Protein AF-A0A098LKJ1-F1 (afdb_monomer_lite)

Organism: NCBI:txid153721

Structure (mmCIF, N/CA/C/O backbone):
data_AF-A0A098LKJ1-F1
#
_entry.id   AF-A0A098LKJ1-F1
#
loop_
_atom_site.group_PDB
_atom_site.id
_atom_site.type_symbol
_atom_site.label_atom_id
_atom_site.label_alt_id
_atom_site.label_comp_id
_atom_site.label_asym_id
_atom_site.label_entity_id
_atom_site.label_seq_id
_atom_site.pdbx_PDB_ins_code
_atom_site.Cartn_x
_atom_site.Cartn_y
_atom_site.Cartn_z
_atom_site.occupancy
_atom_site.B_iso_or_equiv
_atom_site.auth_seq_id
_atom_site.auth_comp_id
_atom_site.auth_asym_id
_atom_site.auth_atom_id
_atom_site.pdbx_PDB_model_num
ATOM 1 N N . MET A 1 1 ? -4.501 38.014 56.953 1.00 48.38 1 MET A N 1
ATOM 2 C CA . MET A 1 1 ? -5.388 37.557 55.862 1.00 48.38 1 MET A CA 1
ATOM 3 C C . MET A 1 1 ? -4.536 36.803 54.852 1.00 48.38 1 MET A C 1
ATOM 5 O O . MET A 1 1 ? -3.827 37.437 54.087 1.00 48.38 1 MET A O 1
ATOM 9 N N . GLY A 1 2 ? -4.499 35.471 54.938 1.00 46.16 2 GLY A N 1
ATOM 10 C CA . GLY A 1 2 ? -3.732 34.621 54.024 1.00 46.16 2 GLY A CA 1
ATOM 11 C C . GLY A 1 2 ? -4.675 33.926 53.048 1.00 46.16 2 GLY A C 1
ATOM 12 O O . GLY A 1 2 ? -5.483 33.106 53.472 1.00 46.16 2 GLY A O 1
ATOM 13 N N . HIS A 1 3 ? -4.595 34.270 51.764 1.00 51.91 3 HIS A N 1
ATOM 14 C CA . HIS A 1 3 ? -5.299 33.561 50.696 1.00 51.91 3 HIS A CA 1
ATOM 15 C C . HIS A 1 3 ? -4.453 32.364 50.250 1.00 51.91 3 HIS A C 1
ATOM 17 O O . HIS A 1 3 ? -3.461 32.521 49.542 1.00 51.91 3 HIS A O 1
ATOM 23 N N . GLY A 1 4 ? -4.836 31.162 50.686 1.00 48.88 4 GLY A N 1
ATOM 24 C CA . GLY A 1 4 ? -4.279 29.909 50.183 1.00 48.88 4 GLY A CA 1
ATOM 25 C C . GLY A 1 4 ? -4.855 29.588 48.806 1.00 48.88 4 GLY A C 1
ATOM 26 O O . GLY A 1 4 ? -6.026 29.235 48.686 1.00 48.88 4 GLY A O 1
ATOM 27 N N . HIS A 1 5 ? -4.035 29.711 47.763 1.00 49.94 5 HIS A N 1
ATOM 28 C CA . HIS A 1 5 ? -4.337 29.172 46.441 1.00 49.94 5 HIS A CA 1
ATOM 29 C C . HIS A 1 5 ? -4.259 27.640 46.496 1.00 49.94 5 HIS A C 1
ATOM 31 O O . HIS A 1 5 ? -3.177 27.058 46.533 1.00 49.94 5 HIS A O 1
ATOM 37 N N . HIS A 1 6 ? -5.417 26.980 46.500 1.00 54.91 6 HIS A N 1
ATOM 38 C CA . HIS A 1 6 ? -5.515 25.547 46.241 1.00 54.91 6 HIS A CA 1
ATOM 39 C C . HIS A 1 6 ? -5.242 25.289 44.751 1.00 54.91 6 HIS A C 1
ATOM 41 O O . HIS A 1 6 ? -6.137 25.395 43.914 1.00 54.91 6 HIS A O 1
ATOM 47 N N . THR A 1 7 ? -4.003 24.935 44.413 1.00 56.09 7 THR A N 1
ATOM 48 C CA . THR A 1 7 ? -3.658 24.346 43.113 1.00 56.09 7 THR A CA 1
ATOM 49 C C . THR A 1 7 ? -4.259 22.945 43.056 1.00 56.09 7 THR A C 1
ATOM 51 O O . THR A 1 7 ? -3.716 21.993 43.617 1.00 56.09 7 THR A O 1
ATOM 54 N N . THR A 1 8 ? -5.421 22.809 42.421 1.00 58.06 8 THR A N 1
ATOM 55 C CA . THR A 1 8 ? -6.024 21.507 42.132 1.00 58.06 8 THR A CA 1
ATOM 56 C C . THR A 1 8 ? -5.202 20.863 41.020 1.00 58.06 8 THR A C 1
ATOM 58 O O . THR A 1 8 ? -5.302 21.236 39.855 1.00 58.06 8 THR A O 1
ATOM 61 N N . ALA A 1 9 ? -4.322 19.932 41.386 1.00 55.16 9 ALA A N 1
ATOM 62 C CA . ALA A 1 9 ? -3.606 19.110 40.426 1.00 55.16 9 ALA A CA 1
ATOM 63 C C . ALA A 1 9 ? -4.635 18.318 39.607 1.00 55.16 9 ALA A C 1
ATOM 65 O O . ALA A 1 9 ? -5.296 17.417 40.126 1.00 55.16 9 ALA A O 1
ATOM 66 N N . HIS A 1 10 ? -4.800 18.677 38.335 1.00 59.12 10 HIS A N 1
ATOM 67 C CA . HIS A 1 1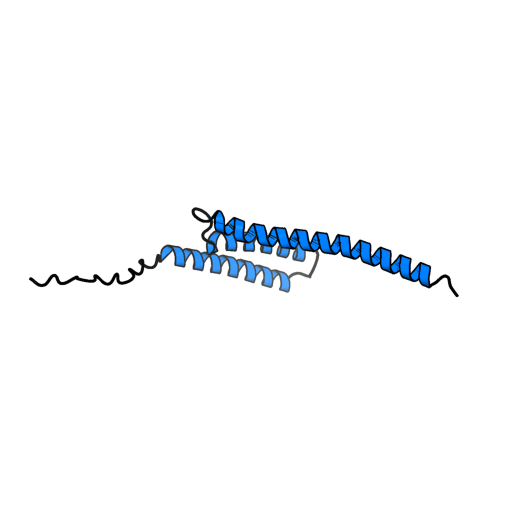0 ? -5.574 17.896 37.380 1.00 59.12 10 HIS A CA 1
ATOM 68 C C . HIS A 1 10 ? -4.845 16.569 37.156 1.00 59.12 10 HIS A C 1
ATOM 70 O O . HIS A 1 10 ? -3.985 16.454 36.284 1.00 59.12 10 HIS A O 1
ATOM 76 N N . ALA A 1 11 ? -5.146 15.568 37.984 1.00 61.47 11 ALA A N 1
ATOM 77 C CA . ALA A 1 11 ? -4.759 14.197 37.703 1.00 61.47 11 ALA A CA 1
ATOM 78 C C . ALA A 1 11 ? -5.319 13.838 36.315 1.00 61.47 11 ALA A C 1
ATOM 80 O O . ALA A 1 11 ? -6.515 14.054 36.085 1.00 61.47 11 ALA A O 1
ATOM 81 N N . PRO A 1 12 ? -4.497 13.339 35.376 1.00 61.66 12 PRO A N 1
ATOM 82 C CA . PRO A 1 12 ? -4.992 12.938 34.070 1.00 61.66 12 PRO A CA 1
ATOM 83 C C . PRO A 1 12 ? -6.037 11.839 34.280 1.00 61.66 12 PRO A C 1
ATOM 85 O O . PRO A 1 12 ? -5.714 10.732 34.710 1.00 61.66 12 PRO A O 1
ATOM 88 N N . GLN A 1 13 ? -7.307 12.162 34.026 1.00 61.22 13 GLN A N 1
ATOM 89 C CA . GLN A 1 13 ? -8.378 11.175 33.995 1.00 61.22 13 GLN A CA 1
ATOM 90 C C . GLN A 1 13 ? -8.074 10.223 32.839 1.00 61.22 13 GLN A C 1
ATOM 92 O O . GLN A 1 13 ? -8.271 10.551 31.671 1.00 61.22 13 GLN A O 1
ATOM 97 N N . VAL A 1 14 ? -7.540 9.047 33.163 1.00 63.84 14 VAL A N 1
ATOM 98 C CA . VAL A 1 14 ? -7.390 7.960 32.200 1.00 63.84 14 VAL A CA 1
ATOM 99 C C . VAL A 1 14 ? -8.793 7.487 31.827 1.00 63.84 14 VAL A C 1
ATOM 101 O O . VAL A 1 14 ? -9.493 6.877 32.633 1.00 63.84 14 VAL A O 1
ATOM 104 N N . LEU A 1 15 ? -9.233 7.843 30.618 1.00 67.31 15 LEU A N 1
ATOM 105 C CA . LEU A 1 15 ? -10.508 7.398 30.057 1.00 67.31 15 LEU A CA 1
ATOM 106 C C . LEU A 1 15 ? -10.643 5.872 30.226 1.00 67.31 15 LEU A C 1
ATOM 108 O O . LEU A 1 15 ? -9.668 5.146 29.991 1.00 67.31 15 LEU A O 1
ATOM 112 N N . PRO A 1 16 ? -11.818 5.357 30.630 1.00 65.56 16 PRO A N 1
ATOM 113 C CA . PRO A 1 16 ? -12.019 3.924 30.767 1.00 65.56 16 PRO A CA 1
ATOM 114 C C . PRO A 1 16 ? -11.739 3.238 29.426 1.00 65.56 16 PRO A C 1
ATOM 116 O O . PRO A 1 16 ? -12.265 3.611 28.381 1.00 65.56 16 PRO A O 1
ATOM 119 N N . LYS A 1 17 ? -10.860 2.235 29.459 1.00 63.00 17 LYS A N 1
ATOM 120 C CA . LYS A 1 17 ? -10.447 1.442 28.298 1.00 63.00 17 LYS A CA 1
ATOM 121 C C . LYS A 1 17 ? -11.675 0.794 27.644 1.00 63.00 17 LYS A C 1
ATOM 123 O O . LYS A 1 17 ? -12.203 -0.181 28.179 1.00 63.00 17 LYS A O 1
ATOM 128 N N . ASP A 1 18 ? -12.091 1.307 26.485 1.00 75.69 18 ASP A N 1
ATOM 129 C CA . ASP A 1 18 ? -13.194 0.769 25.676 1.00 75.69 18 ASP A CA 1
ATOM 130 C C . ASP A 1 18 ? -12.885 -0.669 25.229 1.00 75.69 18 ASP A C 1
ATOM 132 O O . ASP A 1 18 ? -12.221 -0.918 24.215 1.00 75.69 18 ASP A O 1
ATOM 136 N N . LYS A 1 19 ? -13.371 -1.650 25.994 1.00 76.81 19 LYS A N 1
ATOM 137 C CA . LYS A 1 19 ? -13.130 -3.078 25.728 1.00 76.81 19 LYS A CA 1
ATOM 138 C C . LYS A 1 19 ? -13.714 -3.525 24.384 1.00 76.81 19 LYS A C 1
ATOM 140 O O . LYS A 1 19 ? -13.162 -4.423 23.751 1.00 76.81 19 LYS A O 1
ATOM 145 N N . GLU A 1 20 ? -14.780 -2.878 23.919 1.00 77.56 20 GLU A N 1
ATOM 146 C CA . GLU A 1 20 ? -15.423 -3.190 22.638 1.00 77.56 20 GLU A CA 1
ATOM 147 C C . GLU A 1 20 ? -14.550 -2.842 21.428 1.00 77.56 20 GLU A C 1
ATOM 149 O O . GLU A 1 20 ? -14.427 -3.651 20.505 1.00 77.56 20 GLU A O 1
ATOM 154 N N . LYS A 1 21 ? -13.876 -1.684 21.452 1.00 75.19 21 LYS A N 1
ATOM 155 C CA . LYS A 1 21 ? -12.961 -1.262 20.377 1.00 75.19 21 LYS A CA 1
ATOM 156 C C . LYS A 1 21 ? -11.789 -2.232 20.251 1.00 75.19 21 LYS A C 1
ATOM 158 O O . LYS A 1 21 ? -11.454 -2.677 19.158 1.00 75.19 21 LYS A O 1
ATOM 163 N N . ILE A 1 22 ? -11.225 -2.638 21.385 1.00 81.06 22 ILE A N 1
ATOM 164 C CA . ILE A 1 22 ? -10.109 -3.591 21.437 1.00 81.06 22 ILE A CA 1
ATOM 165 C C . ILE A 1 22 ? -10.535 -4.967 20.922 1.00 81.06 22 ILE A C 1
ATOM 167 O O . ILE A 1 22 ? -9.788 -5.607 20.182 1.00 81.06 22 ILE A O 1
ATOM 171 N N . LYS A 1 23 ? -11.749 -5.411 21.265 1.00 84.06 23 LYS A N 1
ATOM 172 C CA . LYS A 1 23 ? -12.295 -6.681 20.778 1.00 84.06 23 LYS A CA 1
ATOM 173 C C . LYS A 1 23 ? -12.483 -6.674 19.258 1.00 84.06 23 LYS A C 1
ATOM 175 O O . LYS A 1 23 ? -12.141 -7.661 18.612 1.00 84.06 23 LYS A O 1
ATOM 180 N N . LYS A 1 24 ? -12.976 -5.573 18.679 1.00 82.56 24 LYS A N 1
ATOM 181 C CA . LYS A 1 24 ? -13.109 -5.416 17.217 1.00 82.56 24 LYS A CA 1
ATOM 182 C C . LYS A 1 24 ? -11.768 -5.479 16.488 1.00 82.56 24 LYS A C 1
ATOM 184 O O . LYS A 1 24 ? -11.653 -6.177 15.483 1.00 82.56 24 LYS A O 1
ATOM 189 N N . ILE A 1 25 ? -10.759 -4.796 17.022 1.00 84.75 25 ILE A N 1
ATOM 190 C CA . ILE A 1 25 ? -9.383 -4.812 16.506 1.00 84.75 25 ILE A CA 1
ATOM 191 C C . ILE A 1 25 ? -8.845 -6.248 16.487 1.00 84.75 25 ILE A C 1
ATOM 193 O O . ILE A 1 25 ? -8.355 -6.713 15.462 1.00 84.75 25 ILE A O 1
ATOM 197 N N . TRP A 1 26 ? -9.005 -6.982 17.591 1.00 87.38 26 TRP A N 1
ATOM 198 C CA . TRP A 1 26 ? -8.568 -8.377 17.691 1.00 87.38 26 TRP A CA 1
ATOM 199 C C . TRP A 1 26 ? -9.320 -9.321 16.748 1.00 87.38 26 TRP A C 1
ATOM 201 O O . TRP A 1 26 ? -8.707 -10.192 16.137 1.00 87.38 26 TRP A O 1
ATOM 211 N N . MET A 1 27 ? -10.633 -9.139 16.592 1.00 87.00 27 MET A N 1
ATOM 212 C CA . MET A 1 27 ? -11.429 -9.916 15.635 1.00 87.00 27 MET A CA 1
ATOM 213 C C . MET A 1 27 ? -10.986 -9.667 14.194 1.00 87.00 27 MET A C 1
ATOM 215 O O . MET A 1 27 ? -10.830 -10.607 13.422 1.00 87.00 27 MET A O 1
ATOM 219 N N . THR A 1 28 ? -10.723 -8.411 13.844 1.00 87.12 28 THR A N 1
ATOM 220 C CA . THR A 1 28 ? -10.263 -8.057 12.498 1.00 87.12 28 THR A CA 1
ATOM 221 C C . THR A 1 28 ? -8.861 -8.587 12.239 1.00 87.12 28 THR A C 1
ATOM 223 O O . THR A 1 28 ? -8.617 -9.175 11.189 1.00 87.12 28 THR A O 1
ATOM 226 N N . ALA A 1 29 ? -7.960 -8.477 13.220 1.00 88.50 29 ALA A N 1
ATOM 227 C CA . ALA A 1 29 ? -6.636 -9.090 13.159 1.00 88.50 29 ALA A CA 1
ATOM 228 C C . ALA A 1 29 ? -6.725 -10.600 12.904 1.00 88.50 29 ALA A C 1
ATOM 230 O O . ALA A 1 29 ? -6.009 -11.116 12.050 1.00 88.50 29 ALA A O 1
ATOM 231 N N . LEU A 1 30 ? -7.634 -11.293 13.599 1.00 91.00 30 LEU A N 1
ATOM 232 C CA . LEU A 1 30 ? -7.850 -12.728 13.434 1.00 91.00 30 LEU A CA 1
ATOM 233 C C . LEU A 1 30 ? -8.371 -13.068 12.031 1.00 91.00 30 LEU A C 1
ATOM 235 O O . LEU A 1 30 ? -7.822 -13.954 11.384 1.00 91.00 30 LEU A O 1
ATOM 239 N N . ILE A 1 31 ? -9.382 -12.346 11.537 1.00 89.31 31 ILE A N 1
ATOM 240 C CA . ILE A 1 31 ? -9.928 -12.539 10.182 1.00 89.31 31 ILE A CA 1
ATOM 241 C C . ILE A 1 31 ? -8.825 -12.366 9.138 1.00 89.31 31 ILE A C 1
ATOM 243 O O . ILE A 1 31 ? -8.648 -13.214 8.265 1.00 89.31 31 ILE A O 1
ATOM 247 N N . LEU A 1 32 ? -8.042 -11.295 9.254 1.00 89.44 32 LEU A N 1
ATOM 248 C CA . LEU A 1 32 ? -6.958 -11.013 8.322 1.00 89.44 32 LEU A CA 1
ATOM 249 C C . LEU A 1 32 ? -5.854 -12.064 8.413 1.00 89.44 32 LEU A C 1
ATOM 251 O O . LEU A 1 32 ? -5.336 -12.478 7.379 1.00 89.44 32 LEU A O 1
ATOM 255 N N . ALA A 1 33 ? -5.511 -12.531 9.614 1.00 90.38 33 ALA A N 1
ATOM 256 C CA . ALA A 1 33 ? -4.546 -13.609 9.805 1.00 90.38 33 ALA A CA 1
ATOM 257 C C . ALA A 1 33 ? -5.016 -14.910 9.138 1.00 90.38 33 ALA A C 1
ATOM 259 O O . ALA A 1 33 ? -4.234 -15.535 8.424 1.00 90.38 33 ALA A O 1
ATOM 260 N N . VAL A 1 34 ? -6.293 -15.271 9.292 1.00 92.19 34 VAL A N 1
ATOM 261 C CA . VAL A 1 34 ? -6.884 -16.459 8.656 1.00 92.19 34 VAL A CA 1
ATOM 262 C C . VAL A 1 34 ? -6.862 -16.343 7.133 1.00 92.19 34 VAL A C 1
ATOM 264 O O . VAL A 1 34 ? -6.397 -17.267 6.472 1.00 92.19 34 VAL A O 1
ATOM 267 N N . VAL A 1 35 ? -7.283 -15.206 6.567 1.00 89.38 35 VAL A N 1
ATOM 268 C CA . VAL A 1 35 ? -7.220 -14.966 5.111 1.00 89.38 35 VAL A CA 1
ATOM 269 C C . VAL A 1 35 ? -5.791 -15.134 4.589 1.00 89.38 35 VAL A C 1
ATOM 271 O O . VAL A 1 35 ? -5.569 -15.815 3.593 1.00 89.38 35 VAL A O 1
ATOM 274 N N . THR A 1 36 ? -4.809 -14.602 5.318 1.00 91.06 36 THR A N 1
ATOM 275 C CA . THR A 1 36 ? -3.388 -14.718 4.944 1.00 91.06 36 THR A CA 1
ATOM 276 C C . THR A 1 36 ? -2.886 -16.152 5.022 1.00 91.06 36 THR A C 1
ATOM 278 O O . THR A 1 36 ? -2.126 -16.594 4.168 1.00 91.06 36 THR A O 1
ATOM 281 N N . ALA A 1 37 ? -3.281 -16.887 6.062 1.00 91.31 37 ALA A N 1
ATOM 282 C CA . ALA A 1 37 ? -2.902 -18.283 6.221 1.00 91.31 37 ALA A CA 1
ATOM 283 C C . ALA A 1 37 ? -3.465 -19.137 5.074 1.00 91.31 37 ALA A C 1
ATOM 285 O O . ALA A 1 37 ? -2.756 -19.993 4.548 1.00 91.31 37 ALA A O 1
ATOM 286 N N . ILE A 1 38 ? -4.703 -18.860 4.647 1.00 88.94 38 ILE A N 1
ATOM 287 C CA . ILE A 1 38 ? -5.321 -19.496 3.477 1.00 88.94 38 ILE A CA 1
ATOM 288 C C . ILE A 1 38 ? -4.558 -19.133 2.197 1.00 88.94 38 ILE A C 1
ATOM 290 O O . ILE A 1 38 ? -4.259 -20.028 1.413 1.00 88.94 38 ILE A O 1
ATOM 294 N N . GLU A 1 39 ? -4.186 -17.865 1.996 1.00 87.81 39 GLU A N 1
ATOM 295 C CA . GLU A 1 39 ? -3.333 -17.454 0.869 1.00 87.81 39 GLU A CA 1
ATOM 296 C C . GLU A 1 39 ? -2.020 -18.237 0.831 1.00 87.81 39 GLU A C 1
ATOM 298 O O . GLU A 1 39 ? -1.673 -18.805 -0.204 1.00 87.81 39 GLU A O 1
ATOM 303 N N . PHE A 1 40 ? -1.306 -18.321 1.957 1.00 88.56 40 PHE A N 1
ATOM 304 C CA . PHE A 1 40 ? -0.066 -19.092 2.034 1.00 88.56 40 PHE A CA 1
ATOM 305 C C . PHE A 1 40 ? -0.297 -20.572 1.707 1.00 88.56 40 PHE A C 1
ATOM 307 O O . PHE A 1 40 ? 0.465 -21.144 0.932 1.00 88.56 40 PHE A O 1
ATOM 314 N N . LEU A 1 41 ? -1.365 -21.184 2.225 1.00 89.50 41 LEU A N 1
ATOM 315 C CA . LEU A 1 41 ? -1.748 -22.561 1.892 1.00 89.50 41 LEU A CA 1
ATOM 316 C C . LEU A 1 41 ? -2.014 -22.750 0.391 1.00 89.50 41 LEU A C 1
ATOM 318 O O . LEU A 1 41 ? -1.531 -23.717 -0.200 1.00 89.50 41 LEU A O 1
ATOM 322 N N . LEU A 1 42 ? -2.736 -21.825 -0.244 1.00 85.75 42 LEU A N 1
ATOM 323 C CA . LEU A 1 42 ? -2.973 -21.850 -1.690 1.00 85.75 42 LEU A CA 1
ATOM 324 C C . LEU A 1 42 ? -1.660 -21.716 -2.471 1.00 85.75 42 LEU A C 1
ATOM 326 O O . LEU A 1 42 ? -1.435 -22.468 -3.415 1.00 85.75 42 LEU A O 1
ATOM 330 N N . ALA A 1 43 ? -0.750 -20.841 -2.035 1.00 84.75 43 ALA A N 1
ATOM 331 C CA . ALA A 1 43 ? 0.570 -20.694 -2.652 1.00 84.75 43 ALA A CA 1
ATOM 332 C C . ALA A 1 43 ? 1.459 -21.940 -2.546 1.00 84.75 43 ALA A C 1
ATOM 334 O O . ALA A 1 43 ? 2.333 -22.126 -3.393 1.00 84.75 43 ALA A O 1
ATOM 335 N N . PHE A 1 44 ? 1.273 -22.771 -1.519 1.00 85.25 44 PHE A N 1
ATOM 336 C CA . PHE A 1 44 ? 2.010 -24.028 -1.374 1.00 85.25 44 PHE A CA 1
ATOM 337 C C . PHE A 1 44 ? 1.360 -25.207 -2.109 1.00 85.25 44 PHE A C 1
ATOM 339 O O . PHE A 1 44 ? 2.052 -26.180 -2.400 1.00 85.25 44 PHE A O 1
ATOM 346 N N . THR A 1 45 ? 0.058 -25.146 -2.400 1.00 84.81 45 THR A N 1
ATOM 347 C CA . THR A 1 45 ? -0.698 -26.265 -2.996 1.00 84.81 45 THR A CA 1
ATOM 348 C C . THR A 1 45 ? -0.906 -26.133 -4.501 1.00 84.81 45 THR A C 1
ATOM 350 O O . THR A 1 45 ? -1.006 -27.148 -5.187 1.00 84.81 45 THR A O 1
ATOM 353 N N . MET A 1 46 ? -0.958 -24.910 -5.028 1.00 79.19 46 MET A N 1
ATOM 354 C CA . MET A 1 46 ? -1.115 -24.641 -6.455 1.00 79.19 46 MET A CA 1
ATOM 355 C C . MET A 1 46 ? 0.199 -24.199 -7.100 1.00 79.19 46 MET A C 1
ATOM 357 O O . MET A 1 46 ? 1.029 -23.517 -6.499 1.00 79.19 46 MET A O 1
ATOM 361 N N . GLU A 1 47 ? 0.368 -24.568 -8.368 1.00 79.88 47 GLU A N 1
ATOM 362 C CA . GLU A 1 47 ? 1.530 -24.180 -9.158 1.00 79.88 47 GLU A CA 1
ATOM 363 C C . GLU A 1 47 ? 1.540 -22.662 -9.393 1.00 79.88 47 GLU A C 1
ATOM 365 O O . GLU A 1 47 ? 0.500 -22.031 -9.615 1.00 79.88 47 GLU A O 1
ATOM 370 N N . ARG A 1 48 ? 2.729 -22.050 -9.322 1.00 78.12 48 ARG A N 1
ATOM 371 C CA . ARG A 1 48 ? 2.888 -20.605 -9.527 1.00 78.12 48 ARG A CA 1
ATOM 372 C C . ARG A 1 48 ? 2.564 -20.257 -10.979 1.00 78.12 48 ARG A C 1
ATOM 374 O O . ARG A 1 48 ? 3.399 -20.403 -11.864 1.00 78.12 48 ARG A O 1
ATOM 381 N N . GLY A 1 49 ? 1.350 -19.766 -11.196 1.00 84.56 49 GLY A N 1
ATOM 382 C CA . GLY A 1 49 ? 0.870 -19.271 -12.481 1.00 84.56 49 GLY A CA 1
ATOM 383 C C . GLY A 1 49 ? 0.230 -17.890 -12.368 1.00 84.56 49 GLY A C 1
ATOM 384 O O . GLY A 1 49 ? 0.029 -17.356 -11.277 1.00 84.56 49 GLY A O 1
ATOM 385 N N . VAL A 1 50 ? -0.143 -17.328 -13.520 1.00 86.00 50 VAL A N 1
ATOM 386 C CA . VAL A 1 50 ? -0.793 -16.008 -13.627 1.00 86.00 50 VAL A CA 1
ATOM 387 C C . VAL A 1 50 ? -2.063 -15.930 -12.769 1.00 86.00 50 VAL A C 1
ATOM 389 O O . VAL A 1 50 ? -2.316 -14.908 -12.136 1.00 86.00 50 VAL A O 1
ATOM 392 N N . LEU A 1 51 ? -2.819 -17.031 -12.679 1.00 84.69 51 LEU A N 1
ATOM 393 C CA . LEU A 1 51 ? -4.021 -17.128 -11.848 1.00 84.69 51 LEU A CA 1
ATOM 394 C C . LEU A 1 51 ? -3.711 -16.937 -10.358 1.00 84.69 51 LEU A C 1
ATOM 396 O O . LEU A 1 51 ? -4.357 -16.124 -9.701 1.00 84.69 51 LEU A O 1
ATOM 400 N N . LEU A 1 52 ? -2.687 -17.618 -9.840 1.00 86.06 52 LEU A N 1
ATOM 401 C CA . LEU A 1 52 ? -2.306 -17.529 -8.431 1.00 86.06 52 LEU A CA 1
ATOM 402 C C . LEU A 1 52 ? -1.746 -16.143 -8.089 1.00 86.06 52 LEU A C 1
ATOM 404 O O . LEU A 1 52 ? -2.113 -15.560 -7.074 1.00 86.06 52 LEU A O 1
ATOM 408 N N . THR A 1 53 ? -0.939 -15.561 -8.977 1.00 87.62 53 THR A N 1
ATOM 409 C CA . THR A 1 53 ? -0.458 -14.182 -8.820 1.00 87.62 53 THR A CA 1
ATOM 410 C C . THR A 1 53 ? -1.618 -13.184 -8.803 1.00 87.62 53 THR A C 1
ATOM 412 O O . THR A 1 53 ? -1.646 -12.292 -7.957 1.00 87.62 53 THR A O 1
ATOM 415 N N . SER A 1 54 ? -2.609 -13.344 -9.685 1.00 88.31 54 SER A N 1
ATOM 416 C CA . SER A 1 54 ? -3.776 -12.452 -9.722 1.00 88.31 54 SER A CA 1
ATOM 417 C C . SER A 1 54 ? -4.631 -12.543 -8.452 1.00 88.31 54 SER A C 1
ATOM 419 O O . SER A 1 54 ? -5.063 -11.511 -7.936 1.00 88.31 54 SER A O 1
ATOM 421 N N . ILE A 1 55 ? -4.814 -13.754 -7.904 1.00 88.00 55 ILE A N 1
ATOM 422 C CA . ILE A 1 55 ? -5.577 -13.968 -6.669 1.00 88.00 55 ILE A CA 1
ATOM 423 C C . ILE A 1 55 ? -4.879 -13.298 -5.483 1.00 88.00 55 ILE A C 1
ATOM 425 O O . ILE A 1 55 ? -5.534 -12.595 -4.719 1.00 88.00 55 ILE A O 1
ATOM 429 N N . PHE A 1 56 ? -3.554 -13.437 -5.387 1.00 89.69 56 PHE A N 1
ATOM 430 C CA . PHE A 1 56 ? -2.740 -12.818 -4.339 1.00 89.69 56 PHE A CA 1
ATOM 431 C C . PHE A 1 56 ? -2.810 -11.295 -4.391 1.00 89.69 56 PHE A C 1
ATOM 433 O O . PHE A 1 56 ? -2.981 -10.632 -3.370 1.00 89.69 56 PHE A O 1
ATOM 440 N N . VAL A 1 57 ? -2.718 -10.720 -5.591 1.00 91.56 57 VAL A N 1
ATOM 441 C CA . VAL A 1 57 ? -2.823 -9.269 -5.774 1.00 91.56 57 VAL A CA 1
ATOM 442 C C . VAL A 1 57 ? -4.199 -8.770 -5.322 1.00 91.56 57 VAL A C 1
ATOM 444 O O . VAL A 1 57 ? -4.280 -7.821 -4.541 1.00 91.56 57 VAL A O 1
ATOM 447 N N . LEU A 1 58 ? -5.281 -9.433 -5.742 1.00 90.31 58 LEU A N 1
ATOM 448 C CA . LEU A 1 58 ? -6.645 -9.070 -5.342 1.00 90.31 58 LEU A CA 1
ATOM 449 C C . LEU A 1 58 ? -6.869 -9.205 -3.830 1.00 90.31 58 LEU A C 1
ATOM 451 O O . LEU A 1 58 ? -7.393 -8.283 -3.202 1.00 90.31 58 LEU A O 1
ATOM 455 N N . LEU A 1 59 ? -6.445 -10.317 -3.231 1.00 87.56 59 LEU A N 1
ATOM 456 C CA . LEU A 1 59 ? -6.560 -10.550 -1.790 1.00 87.56 59 LEU A CA 1
ATOM 457 C C . LEU A 1 59 ? -5.740 -9.538 -0.983 1.00 87.56 59 LEU A C 1
ATOM 459 O O . LEU A 1 59 ? -6.226 -9.033 0.031 1.00 87.56 59 LEU A O 1
ATOM 463 N N . THR A 1 60 ? -4.569 -9.136 -1.478 1.00 89.81 60 THR A N 1
ATOM 464 C CA . THR A 1 60 ? -3.753 -8.078 -0.864 1.00 89.81 60 THR A CA 1
ATOM 465 C C . THR A 1 60 ? -4.491 -6.734 -0.833 1.00 89.81 60 THR A C 1
ATOM 467 O O . THR A 1 60 ? -4.463 -6.047 0.193 1.00 89.81 60 THR A O 1
ATOM 470 N N . PHE A 1 61 ? -5.207 -6.367 -1.903 1.00 89.38 61 PHE A N 1
ATOM 471 C CA . PHE A 1 61 ? -6.039 -5.156 -1.918 1.00 89.38 61 PHE A CA 1
ATOM 472 C C . PHE A 1 61 ? -7.213 -5.237 -0.935 1.00 89.38 61 PHE A C 1
ATOM 474 O O . PHE A 1 61 ? -7.451 -4.291 -0.182 1.00 89.38 61 PHE A O 1
ATOM 481 N N . VAL A 1 62 ? -7.926 -6.366 -0.894 1.00 86.88 62 VAL A N 1
ATOM 482 C CA . VAL A 1 62 ? -9.030 -6.573 0.065 1.00 86.88 62 VAL A CA 1
ATOM 483 C C . VAL A 1 62 ? -8.521 -6.446 1.500 1.00 86.88 62 VAL A C 1
ATOM 485 O O . VAL A 1 62 ? -9.131 -5.778 2.339 1.00 86.88 62 VAL A O 1
ATOM 488 N N . LYS A 1 63 ? -7.367 -7.050 1.778 1.00 88.62 63 LYS A N 1
ATOM 489 C CA . LYS A 1 63 ? -6.743 -7.034 3.095 1.00 88.62 63 LYS A CA 1
ATOM 490 C C . LYS A 1 63 ? -6.304 -5.629 3.501 1.00 88.62 63 LYS A C 1
ATOM 492 O O . LYS A 1 63 ? -6.549 -5.231 4.639 1.00 88.62 63 LYS A O 1
ATOM 497 N N . SER A 1 64 ? -5.693 -4.867 2.591 1.00 86.25 64 SER A N 1
ATOM 498 C CA . SER A 1 64 ? -5.280 -3.489 2.878 1.00 86.25 64 SER A CA 1
ATOM 499 C C . SER A 1 64 ? -6.488 -2.595 3.167 1.00 86.25 64 SER A C 1
ATOM 501 O O . SER A 1 64 ? -6.451 -1.821 4.124 1.00 86.25 64 SER A O 1
ATOM 503 N N . PHE A 1 65 ? -7.595 -2.779 2.442 1.00 83.19 65 PHE A N 1
ATOM 504 C CA . PHE A 1 65 ? -8.836 -2.058 2.706 1.00 83.19 65 PHE A CA 1
ATOM 505 C C . PHE A 1 65 ? -9.405 -2.375 4.095 1.00 83.19 65 PHE A C 1
ATOM 507 O O . PHE A 1 65 ? -9.735 -1.455 4.839 1.00 83.19 65 PHE A O 1
ATOM 514 N N . TYR A 1 66 ? -9.460 -3.652 4.488 1.00 83.31 66 TYR A N 1
ATOM 515 C CA . TYR A 1 66 ? -9.905 -4.048 5.830 1.00 83.31 66 TYR A CA 1
ATOM 516 C C . TYR A 1 66 ? -9.002 -3.497 6.941 1.00 83.31 66 TYR A C 1
ATOM 518 O O . TYR A 1 66 ? -9.499 -3.072 7.985 1.00 83.31 66 TYR A O 1
ATOM 526 N N . ILE A 1 67 ? -7.681 -3.486 6.726 1.00 84.44 67 ILE A N 1
ATOM 527 C CA . ILE A 1 67 ? -6.731 -2.940 7.701 1.00 84.44 67 ILE A CA 1
ATOM 528 C C . ILE A 1 67 ? -6.977 -1.443 7.899 1.00 84.44 67 ILE A C 1
ATOM 530 O O . ILE A 1 67 ? -7.081 -0.972 9.031 1.00 84.44 67 ILE A O 1
ATOM 534 N N . VAL A 1 68 ? -7.092 -0.703 6.798 1.00 78.12 68 VAL A N 1
ATOM 535 C CA . VAL A 1 68 ? -7.301 0.748 6.808 1.00 78.12 68 VAL A CA 1
ATOM 536 C C . VAL A 1 68 ? -8.687 1.099 7.357 1.00 78.12 68 VAL A C 1
ATOM 538 O O . VAL A 1 68 ? -8.813 2.026 8.149 1.00 78.12 68 VAL A O 1
ATOM 541 N N . ALA A 1 69 ? -9.730 0.343 7.021 1.00 75.88 69 ALA A N 1
ATOM 542 C CA . ALA A 1 69 ? -11.069 0.586 7.551 1.00 75.88 69 ALA A CA 1
ATOM 543 C C . ALA A 1 69 ? -11.121 0.426 9.082 1.00 75.88 69 ALA A C 1
ATOM 545 O O . ALA A 1 69 ? -11.640 1.306 9.775 1.00 75.88 69 ALA A O 1
ATOM 546 N N . GLU A 1 70 ? -10.533 -0.654 9.608 1.00 76.62 70 GLU A N 1
ATOM 547 C CA . GLU A 1 70 ? -10.797 -1.085 10.983 1.00 76.62 70 GLU A CA 1
ATOM 548 C C . GLU A 1 70 ? -9.679 -0.742 11.981 1.00 76.62 70 GLU A C 1
ATOM 550 O O . GLU A 1 70 ? -9.982 -0.372 13.117 1.00 76.62 70 GLU A O 1
ATOM 555 N N . PHE A 1 71 ? -8.396 -0.780 11.593 1.00 66.75 71 PHE A N 1
ATOM 556 C CA . PHE A 1 71 ? -7.300 -0.363 12.487 1.00 66.75 71 PHE A CA 1
ATOM 557 C C . PHE A 1 71 ? -7.069 1.145 12.492 1.00 66.75 71 PHE A C 1
ATOM 559 O O . PHE A 1 71 ? -6.549 1.665 13.478 1.00 66.75 71 PHE A O 1
ATOM 566 N N . MET A 1 72 ? -7.466 1.862 11.437 1.00 68.19 72 MET A N 1
ATOM 567 C CA . MET A 1 72 ? -7.305 3.319 11.394 1.00 68.19 72 MET A CA 1
ATOM 568 C C . MET A 1 72 ? -8.541 4.100 11.866 1.00 68.19 72 MET A C 1
ATOM 570 O O . MET A 1 72 ? -8.533 5.326 11.807 1.00 68.19 72 MET A O 1
ATOM 574 N N . HIS A 1 73 ? -9.585 3.427 12.376 1.00 68.06 73 HIS A N 1
ATOM 575 C CA . HIS A 1 73 ? -10.780 4.062 12.961 1.00 68.06 73 HIS A CA 1
ATOM 576 C C . HIS A 1 73 ? -11.387 5.144 12.042 1.00 68.06 73 HIS A C 1
ATOM 578 O O . HIS A 1 73 ? -11.767 6.226 12.485 1.00 68.06 73 HIS A O 1
ATOM 584 N N . LEU A 1 74 ? -11.440 4.894 10.727 1.00 58.16 74 LEU A N 1
ATOM 585 C CA . LEU A 1 74 ? -11.588 5.984 9.756 1.00 58.16 74 LEU A CA 1
ATOM 586 C C . LEU A 1 74 ? -13.025 6.451 9.480 1.00 58.16 74 LEU A C 1
ATOM 588 O O . LEU A 1 74 ? -13.258 7.327 8.648 1.00 58.16 74 LEU A O 1
ATOM 592 N N . LYS A 1 75 ? -14.031 5.831 10.090 1.00 55.84 75 LYS A N 1
ATOM 593 C CA . LYS A 1 75 ? -15.389 5.984 9.559 1.00 55.84 75 LYS A CA 1
ATOM 594 C C . LYS A 1 75 ? -16.074 7.297 9.962 1.00 55.84 75 LYS A C 1
ATOM 596 O O . LYS A 1 75 ? -16.989 7.715 9.258 1.00 55.84 75 LYS A O 1
ATOM 601 N N . TYR A 1 76 ? -15.636 7.966 11.036 1.00 54.00 76 TYR A N 1
ATOM 602 C CA . TYR A 1 76 ? -16.348 9.145 11.559 1.00 54.00 76 TYR A CA 1
ATOM 603 C C . TYR A 1 76 ? -15.479 10.362 11.948 1.00 54.00 76 TYR A C 1
ATOM 605 O O . TYR A 1 76 ? -16.014 11.465 11.946 1.00 54.00 76 TYR A O 1
ATOM 613 N N . GLU A 1 77 ? -14.163 10.236 12.182 1.00 58.59 77 GLU A N 1
ATOM 614 C CA . GLU A 1 77 ? -13.321 11.364 12.665 1.00 58.59 77 GLU A CA 1
ATOM 615 C C . GLU A 1 77 ? -12.127 11.752 11.763 1.00 58.59 77 GLU A C 1
ATOM 617 O O . GLU A 1 77 ? -11.381 12.679 12.064 1.00 58.59 77 GLU A O 1
ATOM 622 N N . THR A 1 78 ? -11.906 11.087 10.629 1.00 65.38 78 THR A N 1
ATOM 623 C CA . THR A 1 78 ? -10.537 10.940 10.089 1.00 65.38 78 THR A CA 1
ATOM 624 C C . THR A 1 78 ? -10.337 11.395 8.644 1.00 65.38 78 THR A C 1
ATOM 626 O O . THR A 1 78 ? -9.462 10.887 7.933 1.00 65.38 78 THR A O 1
ATOM 629 N N . LYS A 1 79 ? -11.090 12.399 8.189 1.00 68.88 79 LYS A N 1
ATOM 630 C CA . LYS A 1 79 ? -10.801 13.026 6.887 1.00 68.88 79 LYS A CA 1
ATOM 631 C C . LYS A 1 79 ? -9.326 13.448 6.811 1.00 68.88 79 LYS A C 1
ATOM 633 O O . LYS A 1 79 ? -8.664 13.179 5.817 1.00 68.88 79 LYS A O 1
ATOM 638 N N . THR A 1 80 ? -8.784 13.981 7.904 1.00 74.44 80 THR A N 1
ATOM 639 C CA . THR A 1 80 ? -7.370 14.357 8.040 1.00 74.44 80 THR A CA 1
ATOM 640 C C . THR A 1 80 ? -6.404 13.179 7.877 1.00 74.44 80 THR A C 1
ATOM 642 O O . THR A 1 80 ? -5.370 13.325 7.231 1.00 74.44 80 THR A O 1
ATOM 645 N N . LEU A 1 81 ? -6.738 11.995 8.404 1.00 73.81 81 LEU A N 1
ATOM 646 C CA . LEU A 1 81 ? -5.861 10.825 8.312 1.00 73.81 81 LEU A CA 1
ATOM 647 C C . LEU A 1 81 ? -5.827 10.264 6.882 1.00 73.81 81 LEU A C 1
ATOM 649 O O . LEU A 1 81 ? -4.757 9.918 6.387 1.00 73.81 81 LEU A O 1
ATOM 653 N N . ILE A 1 82 ? -6.965 10.259 6.179 1.00 78.19 82 ILE A N 1
ATOM 654 C CA . ILE A 1 82 ? -7.026 9.869 4.761 1.00 78.19 82 ILE A CA 1
ATOM 655 C C . ILE A 1 82 ? -6.133 10.795 3.929 1.00 78.19 82 ILE A C 1
ATOM 657 O O . ILE A 1 82 ? -5.291 10.315 3.173 1.00 78.19 82 ILE A O 1
ATOM 661 N N . TRP A 1 83 ? -6.243 12.115 4.119 1.00 82.44 83 TRP A N 1
ATOM 662 C CA . TRP A 1 83 ? -5.386 13.082 3.427 1.00 82.44 83 TRP A CA 1
ATOM 663 C C . TRP A 1 83 ? -3.896 12.893 3.748 1.00 82.44 83 TRP A C 1
ATOM 665 O O . TRP A 1 83 ? -3.074 13.002 2.840 1.00 82.44 83 TRP A O 1
ATOM 675 N N . SER A 1 84 ? -3.539 12.521 4.985 1.00 82.12 84 SER A N 1
ATOM 676 C CA . SER A 1 84 ? -2.140 12.234 5.347 1.00 82.12 84 SER A CA 1
ATOM 677 C C . SER A 1 84 ? -1.545 10.999 4.666 1.00 82.12 84 SER A C 1
ATOM 679 O O . SER A 1 84 ? -0.329 10.903 4.576 1.00 82.12 84 SER A O 1
ATOM 681 N N . ILE A 1 85 ? -2.371 10.073 4.170 1.00 82.69 85 ILE A N 1
ATOM 682 C CA . ILE A 1 85 ? -1.913 8.880 3.441 1.00 82.69 85 ILE A CA 1
ATOM 683 C C . ILE A 1 85 ? -1.958 9.143 1.935 1.00 82.69 85 ILE A C 1
ATOM 685 O O . ILE A 1 85 ? -1.006 8.839 1.216 1.00 82.69 85 ILE A O 1
ATOM 689 N N . VAL A 1 86 ? -3.040 9.753 1.447 1.00 85.56 86 VAL A N 1
ATOM 690 C CA . VAL A 1 86 ? -3.244 10.016 0.018 1.00 85.56 86 VAL A CA 1
ATOM 691 C C . VAL A 1 86 ? -2.193 10.982 -0.527 1.00 85.56 86 VAL A C 1
ATOM 693 O O . VAL A 1 86 ? -1.637 10.713 -1.590 1.00 85.56 86 VAL A O 1
ATOM 696 N N . ILE A 1 87 ? -1.870 12.063 0.194 1.00 90.81 87 ILE A N 1
ATOM 697 C CA . ILE A 1 87 ? -0.917 13.077 -0.288 1.00 90.81 87 ILE A CA 1
ATOM 698 C C . ILE A 1 87 ? 0.493 12.487 -0.497 1.00 90.81 87 ILE A C 1
ATOM 700 O O . ILE A 1 87 ? 1.006 12.610 -1.612 1.00 90.81 87 ILE A O 1
ATOM 704 N N . PRO A 1 88 ? 1.123 11.799 0.481 1.00 90.56 88 PRO A N 1
ATOM 705 C CA . PRO A 1 88 ? 2.425 11.165 0.268 1.00 90.56 88 PRO A CA 1
ATOM 706 C C . PRO A 1 88 ? 2.404 10.095 -0.822 1.00 90.56 88 PRO A C 1
ATOM 708 O O . PRO A 1 88 ? 3.345 10.001 -1.606 1.00 90.56 88 PRO A O 1
ATOM 711 N N . THR A 1 89 ? 1.326 9.310 -0.910 1.00 90.50 89 THR A N 1
ATOM 712 C CA . THR A 1 89 ? 1.218 8.252 -1.924 1.00 90.50 89 THR A CA 1
ATOM 713 C C . THR A 1 89 ? 1.161 8.849 -3.330 1.00 90.50 89 THR A C 1
ATOM 715 O O . THR A 1 89 ? 1.879 8.402 -4.222 1.00 90.50 89 THR A O 1
ATOM 718 N N . LEU A 1 90 ? 0.365 9.905 -3.521 1.00 94.38 90 LEU A N 1
ATOM 719 C CA . LEU A 1 90 ? 0.274 10.615 -4.795 1.00 94.38 90 LEU A CA 1
ATOM 720 C C . LEU A 1 90 ? 1.603 11.286 -5.162 1.00 94.38 90 LEU A C 1
ATOM 722 O O . LEU A 1 90 ? 2.010 11.234 -6.320 1.00 94.38 90 LEU A O 1
ATOM 726 N N . PHE A 1 91 ? 2.304 11.855 -4.1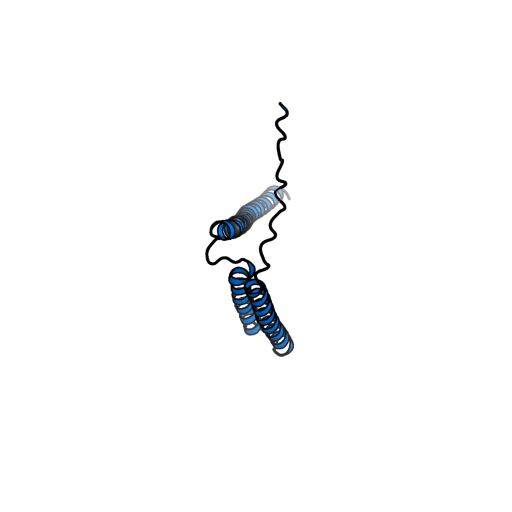78 1.00 95.69 91 PHE A N 1
ATOM 727 C CA . PHE A 1 91 ? 3.630 12.435 -4.381 1.00 95.69 91 PHE A CA 1
ATOM 728 C C . PHE A 1 91 ? 4.649 11.392 -4.860 1.00 95.69 91 PHE A C 1
ATOM 730 O O . PHE A 1 91 ? 5.380 11.658 -5.810 1.00 95.69 91 PHE A O 1
ATOM 737 N N . ILE A 1 92 ? 4.662 10.190 -4.275 1.00 96.12 92 ILE A N 1
ATOM 738 C CA . ILE A 1 92 ? 5.542 9.098 -4.723 1.00 96.12 92 ILE A CA 1
ATOM 739 C C . ILE A 1 92 ? 5.211 8.677 -6.157 1.00 96.12 92 ILE A C 1
ATOM 741 O O . ILE A 1 92 ? 6.121 8.532 -6.970 1.00 96.12 92 ILE A O 1
ATOM 745 N N . VAL A 1 93 ? 3.929 8.502 -6.490 1.00 95.88 93 VAL A N 1
ATOM 746 C CA . VAL A 1 93 ? 3.513 8.129 -7.853 1.00 95.88 93 VAL A CA 1
ATOM 747 C C . VAL A 1 93 ? 3.947 9.193 -8.859 1.00 95.88 93 VAL A C 1
ATOM 749 O O .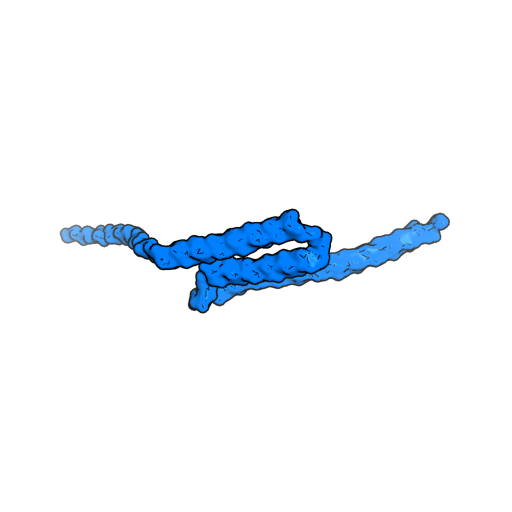 VAL A 1 93 ? 4.523 8.862 -9.894 1.00 95.88 93 VAL A O 1
ATOM 752 N N . TRP A 1 94 ? 3.728 10.468 -8.536 1.00 96.19 94 TRP A N 1
ATOM 753 C CA . TRP A 1 94 ? 4.181 11.582 -9.362 1.00 96.19 94 TRP A CA 1
ATOM 754 C C . TRP A 1 94 ? 5.705 11.577 -9.544 1.00 96.19 94 TRP A C 1
ATOM 756 O O . TRP A 1 94 ? 6.189 11.724 -10.664 1.00 96.19 94 TRP A O 1
ATOM 766 N N . LEU A 1 95 ? 6.460 11.329 -8.471 1.00 96.94 95 LEU A N 1
ATOM 767 C CA . LEU A 1 95 ? 7.922 11.296 -8.487 1.00 96.94 95 LEU A CA 1
ATOM 768 C C . LEU A 1 95 ? 8.460 10.140 -9.345 1.00 96.94 95 LEU A C 1
ATOM 770 O O . LEU A 1 95 ? 9.392 10.342 -10.119 1.00 96.94 95 LEU A O 1
ATOM 774 N N . VAL A 1 96 ? 7.850 8.953 -9.276 1.00 96.62 96 VAL A N 1
ATOM 775 C CA . VAL A 1 96 ? 8.205 7.813 -10.142 1.00 96.62 96 VAL A CA 1
ATOM 776 C C . VAL A 1 96 ? 7.988 8.162 -11.613 1.00 96.62 96 VAL A C 1
ATOM 778 O O . VAL A 1 96 ? 8.876 7.925 -12.428 1.00 96.62 96 VAL A O 1
ATOM 781 N N . VAL A 1 97 ? 6.844 8.758 -11.959 1.00 96.06 97 VAL A N 1
ATOM 782 C CA . VAL A 1 97 ? 6.563 9.179 -13.340 1.00 96.06 97 VAL A CA 1
ATOM 783 C C . VAL A 1 97 ? 7.571 10.231 -13.808 1.00 96.0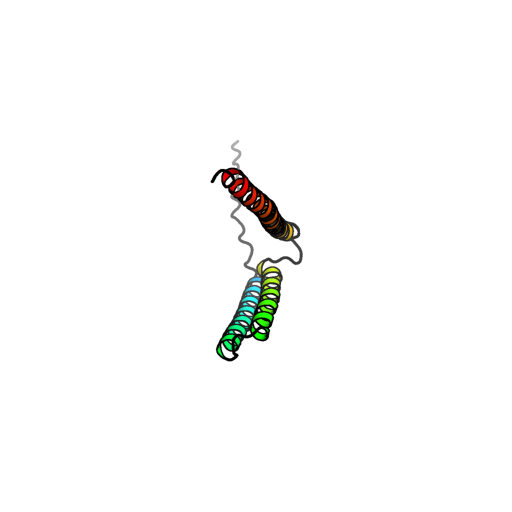6 97 VAL A C 1
ATOM 785 O O . VAL A 1 97 ? 8.111 10.101 -14.904 1.00 96.06 97 VAL A O 1
ATOM 788 N N . ALA A 1 98 ? 7.876 11.227 -12.974 1.00 95.19 98 ALA A N 1
ATOM 789 C CA . ALA A 1 98 ? 8.867 12.252 -13.291 1.00 95.19 98 ALA A CA 1
ATOM 790 C C . ALA A 1 98 ? 10.258 11.645 -13.551 1.00 95.19 98 ALA A C 1
ATOM 792 O O . ALA A 1 98 ? 10.887 11.975 -14.554 1.00 95.19 98 ALA A O 1
ATOM 793 N N . LEU A 1 99 ? 10.714 10.706 -12.710 1.00 95.12 99 LEU A N 1
ATOM 794 C CA . LEU A 1 99 ? 11.996 10.023 -12.921 1.00 95.12 99 LEU A CA 1
ATOM 795 C C . LEU A 1 99 ? 12.018 9.168 -14.190 1.00 95.12 99 LEU A C 1
ATOM 797 O O . LEU A 1 99 ? 13.064 9.080 -14.824 1.00 95.12 99 LEU A O 1
ATOM 801 N N . LEU A 1 100 ? 10.906 8.528 -14.558 1.00 95.44 100 LEU A N 1
ATOM 802 C CA . LEU A 1 100 ? 10.839 7.746 -15.795 1.00 95.44 100 LEU A CA 1
ATOM 803 C C . LEU A 1 100 ? 10.972 8.643 -17.032 1.00 95.44 100 LEU A C 1
ATOM 805 O O . LEU A 1 100 ? 11.700 8.289 -17.956 1.00 95.44 100 LEU A O 1
ATOM 809 N N . VAL A 1 101 ? 10.319 9.808 -17.029 1.00 94.19 101 VAL A N 1
ATOM 810 C CA . VAL A 1 101 ? 10.394 10.777 -18.136 1.00 94.19 101 VAL A CA 1
ATOM 811 C C . VAL A 1 101 ? 11.790 11.397 -18.239 1.00 94.19 101 VAL A C 1
ATOM 813 O O . VAL A 1 101 ? 12.391 11.383 -19.311 1.00 94.19 101 VAL A O 1
ATOM 816 N N . GLU A 1 102 ? 12.337 11.896 -17.130 1.00 92.56 102 GLU A N 1
ATOM 817 C CA . GLU A 1 102 ? 13.687 12.480 -17.110 1.00 92.56 102 GLU A CA 1
ATOM 818 C C . GLU A 1 102 ? 14.766 11.429 -17.413 1.00 92.56 102 GLU A C 1
ATOM 820 O O . GLU A 1 102 ? 15.734 11.691 -18.128 1.00 92.56 102 GLU A O 1
ATOM 825 N N . GLY A 1 103 ? 14.583 10.203 -16.918 1.00 91.69 103 GLY A N 1
ATOM 826 C CA . GLY A 1 103 ? 15.470 9.078 -17.194 1.00 91.69 103 GLY A CA 1
ATOM 827 C C . GLY A 1 103 ? 15.538 8.733 -18.682 1.00 91.69 103 GLY A C 1
ATOM 828 O O . GLY A 1 103 ? 16.635 8.532 -19.207 1.00 91.69 103 GLY A O 1
ATOM 829 N N . ASP A 1 104 ? 14.398 8.711 -19.376 1.00 92.50 104 ASP A N 1
ATOM 830 C CA . ASP A 1 104 ? 14.343 8.471 -20.823 1.00 92.50 104 ASP A CA 1
ATOM 831 C C . ASP A 1 104 ? 15.043 9.589 -21.618 1.00 92.50 104 ASP A C 1
ATOM 833 O O . ASP A 1 104 ? 15.885 9.317 -22.482 1.00 92.50 104 ASP A O 1
ATOM 837 N N . ALA A 1 105 ? 14.806 10.853 -21.248 1.00 90.56 105 ALA A N 1
ATOM 838 C CA . ALA A 1 105 ? 15.458 12.005 -21.871 1.00 90.56 105 ALA A CA 1
ATOM 839 C C . ALA A 1 105 ? 16.993 11.961 -21.729 1.00 90.56 105 ALA A C 1
ATOM 841 O O . ALA A 1 105 ? 17.727 12.183 -22.701 1.00 90.56 105 ALA A O 1
ATOM 842 N N . ILE A 1 106 ? 17.495 11.614 -20.539 1.00 88.94 106 ILE A N 1
ATOM 843 C CA . ILE A 1 106 ? 18.934 11.470 -20.275 1.00 88.94 106 ILE A CA 1
ATOM 844 C C . ILE A 1 106 ? 19.525 10.296 -21.065 1.00 88.94 106 ILE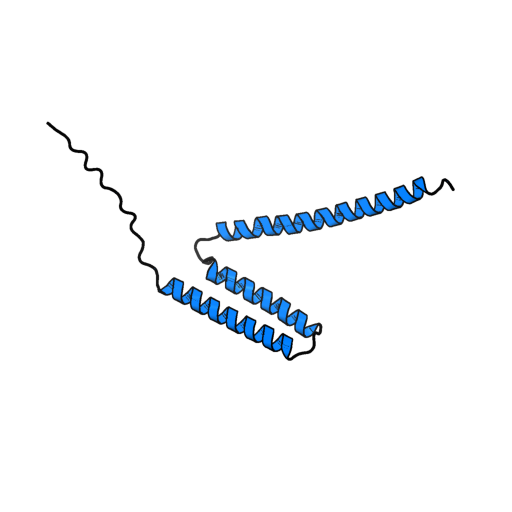 A C 1
ATOM 846 O O . ILE A 1 106 ? 20.620 10.416 -21.623 1.00 88.94 106 ILE A O 1
ATOM 850 N N . LEU A 1 107 ? 18.823 9.162 -21.142 1.00 90.69 107 LEU A N 1
ATOM 851 C CA . LEU A 1 107 ? 19.269 8.002 -21.919 1.00 90.69 107 LEU A CA 1
ATOM 852 C C . LEU A 1 107 ? 19.386 8.333 -23.411 1.00 90.69 107 LEU A C 1
ATOM 854 O O . LEU A 1 107 ? 20.382 7.959 -24.037 1.00 90.69 107 LEU A O 1
ATOM 858 N N . HIS A 1 108 ? 18.423 9.071 -23.962 1.00 87.50 108 HIS A N 1
ATOM 859 C CA . HIS A 1 108 ? 18.468 9.541 -25.343 1.00 87.50 108 HIS A CA 1
ATOM 860 C C . HIS A 1 108 ? 19.643 10.503 -25.581 1.00 87.50 108 HIS A C 1
ATOM 862 O O . HIS A 1 108 ? 20.414 10.321 -26.528 1.00 87.50 108 HIS A O 1
ATOM 868 N N . PHE A 1 109 ? 19.852 11.472 -24.685 1.00 86.25 109 PHE A N 1
ATOM 869 C CA . PHE A 1 109 ? 20.969 12.415 -24.782 1.00 86.25 109 PHE A CA 1
ATOM 870 C C . PHE A 1 109 ? 22.334 11.719 -24.677 1.00 86.25 109 PHE A C 1
ATOM 872 O O . PHE A 1 109 ? 23.250 12.024 -25.440 1.00 86.25 109 PHE A O 1
ATOM 879 N N . ARG A 1 110 ? 22.467 10.725 -23.791 1.00 84.94 110 ARG A N 1
ATOM 880 C CA . ARG A 1 110 ? 23.677 9.898 -23.666 1.00 84.94 110 ARG A CA 1
ATOM 881 C C . ARG A 1 110 ? 23.980 9.143 -24.961 1.00 84.94 110 ARG A C 1
ATOM 883 O O . ARG A 1 110 ? 25.133 9.115 -25.386 1.00 84.94 110 ARG A O 1
ATOM 890 N N . ASN A 1 111 ? 22.965 8.547 -25.586 1.00 85.81 111 ASN A N 1
ATOM 891 C CA . ASN A 1 111 ? 23.132 7.809 -26.839 1.00 85.81 111 ASN A CA 1
ATOM 892 C C . ASN A 1 111 ? 23.547 8.744 -27.991 1.00 85.81 111 ASN A C 1
ATOM 894 O O . ASN A 1 111 ? 24.452 8.409 -28.756 1.00 85.81 111 ASN A O 1
ATOM 898 N N . LEU A 1 112 ? 22.950 9.939 -28.076 1.00 85.25 112 LEU A N 1
ATOM 899 C CA . LEU A 1 112 ? 23.341 10.971 -29.043 1.00 85.25 112 LEU A CA 1
ATOM 900 C C . LEU A 1 112 ? 24.770 11.474 -28.815 1.00 85.25 112 LEU A C 1
ATOM 902 O O . LEU A 1 112 ? 25.539 11.603 -29.766 1.00 85.25 112 LEU A O 1
ATOM 906 N N . TRP A 1 113 ? 25.147 11.728 -27.563 1.00 80.38 113 TRP A N 1
ATOM 907 C CA . TRP A 1 113 ? 26.497 12.156 -27.206 1.00 80.38 113 TRP A CA 1
ATOM 908 C C . TRP A 1 113 ? 27.542 11.100 -27.574 1.00 80.38 113 TRP A C 1
ATOM 910 O O . TRP A 1 113 ? 28.594 11.431 -28.123 1.00 80.38 113 TRP A O 1
ATOM 920 N N . GLN A 1 114 ? 27.243 9.822 -27.330 1.00 79.62 114 GLN A N 1
ATOM 921 C CA . GLN A 1 114 ? 28.112 8.710 -27.710 1.00 79.62 114 GLN A CA 1
ATOM 922 C C . GLN A 1 114 ? 28.274 8.601 -29.237 1.00 79.62 114 GLN A C 1
ATOM 924 O O . GLN A 1 114 ? 29.367 8.309 -29.712 1.00 79.62 114 GLN A O 1
ATOM 929 N N . TRP A 1 115 ? 27.225 8.883 -30.016 1.00 77.94 115 TRP A N 1
ATOM 930 C CA . TRP A 1 115 ? 27.317 8.954 -31.478 1.00 77.94 115 TRP A CA 1
ATOM 931 C C . TRP A 1 115 ? 28.142 10.162 -31.951 1.00 77.94 115 TRP A C 1
ATOM 933 O O . TRP A 1 115 ? 29.041 10.006 -32.774 1.00 77.94 115 TRP A O 1
ATOM 943 N N . TYR A 1 116 ? 27.914 11.349 -31.378 1.00 78.56 116 TYR A N 1
ATOM 944 C CA . TYR A 1 116 ? 28.639 12.573 -31.747 1.00 78.56 116 TYR A CA 1
ATOM 945 C C . TYR A 1 116 ? 30.136 12.489 -31.419 1.00 78.56 116 TYR A C 1
ATOM 947 O O . TYR A 1 116 ? 30.982 12.899 -32.207 1.00 78.56 116 TYR A O 1
ATOM 955 N N . THR A 1 117 ? 30.475 11.901 -30.27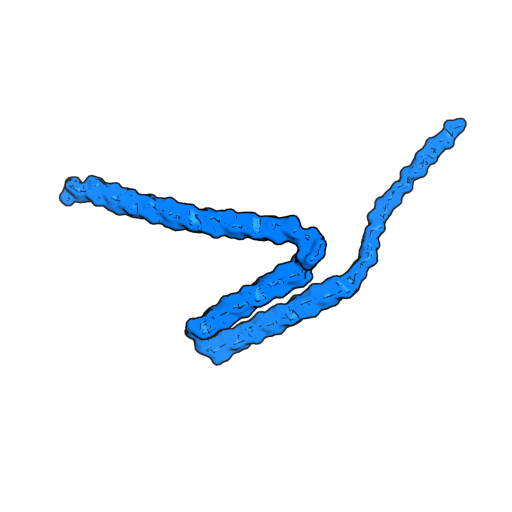2 1.00 83.94 117 THR A N 1
ATOM 956 C CA . THR A 1 117 ? 31.871 11.656 -29.872 1.00 83.94 117 THR A CA 1
ATOM 957 C C . THR A 1 117 ? 32.485 10.414 -30.535 1.00 83.94 117 THR A C 1
ATOM 959 O O . THR A 1 117 ? 33.701 10.236 -30.479 1.00 83.94 117 THR A O 1
ATOM 962 N N . GLY A 1 118 ? 31.671 9.581 -31.195 1.00 75.12 118 GLY A N 1
ATOM 963 C CA . GLY A 1 118 ? 32.073 8.357 -31.895 1.00 75.12 118 GLY A CA 1
ATOM 964 C C . GLY A 1 118 ? 32.341 8.513 -33.397 1.00 75.12 118 GLY A C 1
ATOM 965 O O . GLY A 1 118 ? 32.970 7.639 -33.978 1.00 75.12 118 GLY A O 1
ATOM 966 N N . LEU A 1 119 ? 31.942 9.623 -34.027 1.00 68.44 119 LEU A N 1
ATOM 967 C CA . LEU A 1 119 ? 32.154 9.905 -35.462 1.00 68.44 119 LEU A CA 1
ATOM 968 C C . LEU A 1 119 ? 33.589 10.341 -35.836 1.00 68.44 119 LEU A C 1
ATOM 970 O O . LEU A 1 119 ? 33.836 10.790 -36.953 1.00 68.44 119 LEU A O 1
ATOM 974 N N . GLY A 1 120 ? 34.535 10.235 -34.900 1.00 64.69 120 GLY A N 1
ATOM 975 C CA . GLY A 1 120 ? 35.934 10.641 -35.068 1.00 64.69 120 GLY A CA 1
ATOM 976 C C . GLY A 1 120 ? 36.936 9.502 -35.292 1.00 64.69 120 GLY A C 1
ATOM 977 O O . GLY A 1 120 ? 38.138 9.766 -35.223 1.00 64.69 120 GLY A O 1
ATOM 978 N N . LYS A 1 121 ? 36.488 8.259 -35.517 1.00 48.69 121 LYS A N 1
ATOM 979 C CA . LYS A 1 121 ? 37.325 7.137 -35.979 1.00 48.69 121 LYS A CA 1
ATOM 980 C C . LYS A 1 121 ? 36.575 6.270 -36.977 1.00 48.69 121 LYS A C 1
ATOM 982 O O . LYS A 1 121 ? 35.424 5.904 -36.662 1.00 48.69 121 LYS A O 1
#

Radius of gyration: 27.96 Å; chains: 1; bounding box: 54×64×92 Å

pLDDT: mean 80.01, std 13.17, range [46.16, 96.94]

Secondary structure (DSSP, 8-state):
------------------HHHHHHHHHHHHHHHHHHHHHHHHHHHS---HHHHHHHHHHHHHHHHHHHHHHTTTTTS-HHHHHHHHHHHHHHHHHHHHHHHHHHHHHHHHHHHHHHHHTT-

InterPro domains:
  IPR005171 Cytochrome C oxidase subunit IV, prokaryotes [PF03626] (26-97)

Foldseek 3Di:
DDDDDDPPPPDPPPPPPPVVLVVQVVVLVVVLVVLVVVLVVCVVPDDDDPVNVVVVVVSVVVSVVSCCVRVVVCDPDPPVVVCVVVVVVVVVVVVVVVCVVVVVVVVVVVVVVCVVVVPPD

Sequence (121 aa):
MGHGHHTTAHAPQVLPKDKEKIKKIWMTALILAVVTAIEFLLAFTMERGVLLTSIFVLLTFVKSFYIVAEFMHLKYETKTLIWSIVIPTLFIVWLVVALLVEGDAILHFRNLWQWYTGLGK